Protein AF-A0A926C6X4-F1 (afdb_monomer)

Mean predicted aligned error: 7.88 Å

Sequence (77 aa):
PYFDGDQNPPPEATGKIAVPTGVAIFPKDIVPAPREFAERFYDVQRWTEMPRGGHFAALEEPELLAEDLRTFFRPLR

Radius of gyration: 15.69 Å; Cα contacts (8 Å, |Δi|>4): 82; chains: 1; bounding box: 43×36×26 Å

Secondary structure (DSSP, 8-state):
----GGGSPPP-----EEEEEEEEE-TBSS----HHHHHHHEEEEEEEE-SS-BTTHHHH-HHHHHHHHHHHHGGG-

Nearest PDB structures (foldseek):
  3g02-assembly1_B  TM=9.442E-01  e=1.708E-04  Aspergillus niger
  6ix2-assembly1_A  TM=9.473E-01  e=2.383E-04  Aspergillus usamii
  6ix4-assembly1_B  TM=9.435E-01  e=4.061E-04  Aspergillus usamii
  8xiz-assembly1_B  TM=9.488E-01  e=4.061E-04  Aspergillus usamii
  8xiz-assembly1_A  TM=9.376E-01  e=6.920E-04  Aspergillus usamii

Solvent-accessible surface area (backbone atoms only — not comparable to full-atom values): 4867 Å² total; per-residue (Å²): 134,85,81,71,73,83,79,57,72,74,77,68,88,71,66,62,41,76,60,85,32,75,47,77,42,31,76,56,29,93,71,74,74,57,67,72,62,50,55,66,47,33,36,67,77,41,81,42,80,44,96,59,42,27,73,54,34,72,77,67,33,4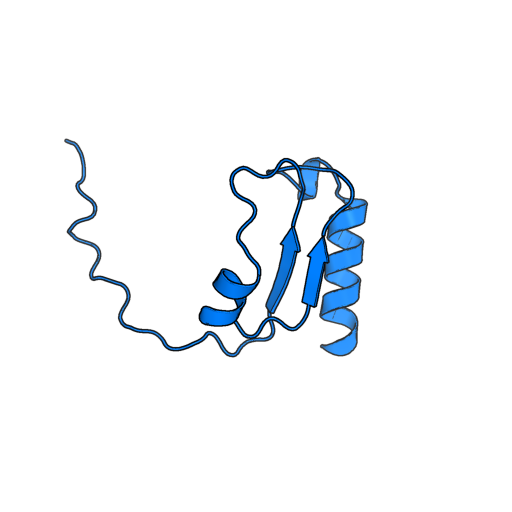3,66,63,49,51,51,50,52,51,59,65,46,59,86,74,110

Structure (mmCIF, N/CA/C/O backbone):
data_AF-A0A926C6X4-F1
#
_entry.id   AF-A0A926C6X4-F1
#
loop_
_atom_site.group_PDB
_atom_site.id
_atom_site.type_symbol
_atom_site.label_atom_id
_atom_site.label_alt_id
_atom_site.label_comp_id
_atom_site.label_asym_id
_atom_site.label_entity_id
_atom_site.label_seq_id
_atom_site.pdbx_PDB_ins_code
_atom_site.Cartn_x
_atom_site.Cartn_y
_atom_site.Cartn_z
_atom_site.occupancy
_atom_site.B_iso_or_equiv
_atom_site.auth_seq_id
_atom_site.auth_comp_id
_atom_site.auth_asym_id
_atom_site.auth_atom_id
_atom_site.pdbx_PDB_model_num
ATOM 1 N N . PRO A 1 1 ? 29.762 -21.573 -8.961 1.00 45.19 1 PRO A N 1
ATOM 2 C CA . PRO A 1 1 ? 28.618 -22.198 -9.666 1.00 45.19 1 PRO A CA 1
ATOM 3 C C . PRO A 1 1 ? 27.403 -21.265 -9.606 1.00 45.19 1 PRO A C 1
ATOM 5 O O . PRO A 1 1 ? 26.840 -21.066 -8.536 1.00 45.19 1 PRO A O 1
ATOM 8 N N . TYR A 1 2 ? 27.096 -20.609 -10.726 1.00 44.25 2 TYR A N 1
ATOM 9 C CA . TYR A 1 2 ? 25.896 -19.786 -10.880 1.00 44.25 2 TYR A CA 1
ATOM 10 C C . TYR A 1 2 ? 24.707 -20.744 -11.009 1.00 44.25 2 TYR A C 1
ATOM 12 O O . TYR A 1 2 ? 24.694 -21.575 -11.914 1.00 44.25 2 TYR A O 1
ATOM 20 N N . PHE A 1 3 ? 23.789 -20.717 -10.044 1.00 54.78 3 PHE A N 1
ATOM 21 C CA . PHE A 1 3 ? 22.556 -21.495 -10.114 1.00 54.78 3 PHE A CA 1
ATOM 22 C C . PHE A 1 3 ? 21.606 -20.760 -11.057 1.00 54.78 3 PHE A C 1
ATOM 24 O O . PHE A 1 3 ? 21.002 -19.764 -10.665 1.00 54.78 3 PHE A O 1
ATOM 31 N N . ASP A 1 4 ? 21.511 -21.231 -12.300 1.00 63.31 4 ASP A N 1
ATOM 32 C CA . ASP A 1 4 ? 20.428 -20.834 -13.194 1.00 63.31 4 ASP A CA 1
ATOM 33 C C . ASP A 1 4 ? 19.111 -21.336 -12.591 1.00 63.31 4 ASP A C 1
ATOM 35 O O . ASP A 1 4 ? 18.974 -22.518 -12.262 1.00 63.31 4 ASP A O 1
ATOM 39 N N . GLY A 1 5 ? 18.144 -20.433 -12.415 1.00 58.00 5 GLY A N 1
ATOM 40 C CA . GLY A 1 5 ? 16.823 -20.704 -11.827 1.00 58.00 5 GLY A CA 1
ATOM 41 C C . GLY A 1 5 ? 15.927 -21.629 -12.663 1.00 58.00 5 GLY A C 1
ATOM 42 O O . GLY A 1 5 ? 14.742 -21.758 -12.372 1.00 58.00 5 GLY A O 1
ATOM 43 N N . ASP A 1 6 ? 16.496 -22.290 -13.669 1.00 61.25 6 ASP A N 1
ATOM 44 C CA . ASP A 1 6 ? 15.849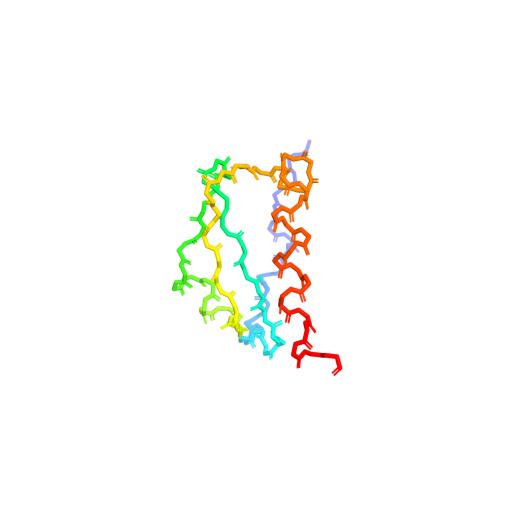 -23.138 -14.674 1.00 61.25 6 ASP A CA 1
ATOM 45 C C . ASP A 1 6 ? 15.316 -24.468 -14.103 1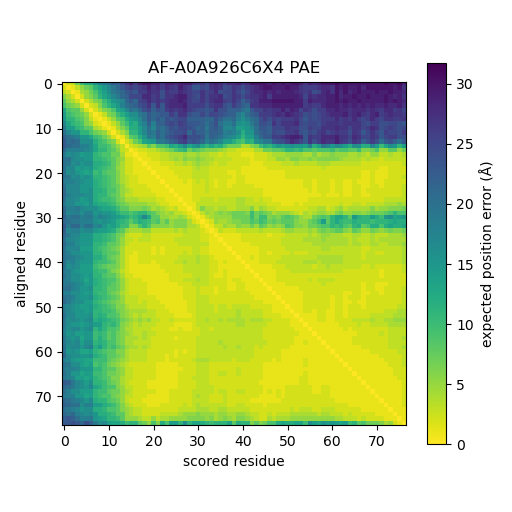.00 61.25 6 ASP A C 1
ATOM 47 O O . ASP A 1 6 ? 14.734 -25.288 -14.804 1.00 61.25 6 ASP A O 1
ATOM 51 N N . GLN A 1 7 ? 15.532 -24.711 -12.805 1.00 58.81 7 GLN A N 1
ATOM 52 C CA . GLN A 1 7 ? 14.980 -25.853 -12.067 1.00 58.81 7 GLN A CA 1
ATOM 53 C C . GLN A 1 7 ? 13.674 -25.526 -11.342 1.00 58.81 7 GLN A C 1
ATOM 55 O O . GLN A 1 7 ? 13.071 -26.425 -10.757 1.00 58.81 7 GLN A O 1
ATOM 60 N N . ASN A 1 8 ? 13.236 -24.263 -11.347 1.00 56.19 8 ASN A N 1
ATOM 61 C CA . ASN A 1 8 ? 11.914 -23.944 -10.841 1.00 56.19 8 ASN A CA 1
ATOM 62 C C . ASN A 1 8 ? 10.928 -24.162 -11.994 1.00 56.19 8 ASN A C 1
ATOM 64 O O . ASN A 1 8 ? 11.016 -23.431 -12.986 1.00 56.19 8 ASN A O 1
ATOM 68 N N . PRO A 1 9 ? 10.018 -25.154 -11.923 1.00 58.12 9 PRO A N 1
ATOM 69 C CA . PRO A 1 9 ? 8.953 -25.233 -12.910 1.00 58.12 9 PRO A CA 1
ATOM 70 C C . PRO A 1 9 ? 8.264 -23.863 -12.950 1.00 58.12 9 PRO A C 1
ATOM 72 O O . PRO A 1 9 ? 8.123 -23.238 -11.888 1.00 58.12 9 PRO A O 1
ATOM 75 N N . PRO A 1 10 ? 7.873 -23.354 -14.138 1.00 58.34 10 PRO A N 1
ATOM 76 C CA . PRO A 1 10 ? 7.060 -22.150 -14.183 1.00 58.34 10 PRO A CA 1
ATOM 77 C C . PRO A 1 10 ? 5.912 -22.386 -13.207 1.00 58.34 10 PRO A C 1
ATOM 79 O O . PRO A 1 10 ? 5.363 -23.496 -13.234 1.00 58.34 10 PRO A O 1
ATOM 82 N N . PRO A 1 11 ? 5.604 -21.434 -12.304 1.00 59.66 11 PRO A N 1
ATOM 83 C CA . PRO A 1 11 ? 4.461 -21.603 -11.428 1.00 59.66 11 PRO A CA 1
ATOM 84 C C . PRO A 1 11 ? 3.319 -22.040 -12.335 1.00 59.66 11 PRO A C 1
ATOM 86 O O . PRO A 1 11 ? 3.046 -21.368 -13.339 1.00 59.66 11 PRO A O 1
ATOM 89 N N . GLU A 1 12 ? 2.752 -23.226 -12.062 1.00 59.81 12 GLU A N 1
ATOM 90 C CA . GLU A 1 12 ? 1.538 -23.673 -12.740 1.00 59.81 12 GLU A CA 1
ATOM 91 C C . GLU A 1 12 ? 0.608 -22.468 -12.783 1.00 59.81 12 GLU A C 1
ATOM 93 O O . GLU A 1 12 ? 0.671 -21.648 -11.868 1.00 59.81 12 GLU A O 1
ATOM 98 N N . ALA A 1 13 ? -0.184 -22.295 -13.843 1.00 59.19 13 ALA A N 1
ATOM 99 C CA . ALA A 1 13 ? -1.099 -21.165 -13.959 1.00 59.19 13 ALA A CA 1
ATOM 100 C C . ALA A 1 13 ? -2.155 -21.232 -12.838 1.00 59.19 13 ALA A C 1
ATOM 102 O O . ALA A 1 13 ? -3.309 -21.596 -13.048 1.00 59.19 13 ALA A O 1
ATOM 103 N N . THR A 1 14 ? -1.735 -20.920 -11.618 1.00 62.03 14 THR A N 1
ATOM 104 C CA . THR A 1 14 ? -2.524 -20.773 -10.425 1.00 62.03 14 THR A CA 1
ATOM 105 C C . THR A 1 14 ? -3.362 -19.564 -10.750 1.00 62.03 14 THR A C 1
ATOM 107 O O . THR A 1 14 ? -2.828 -18.470 -10.955 1.00 62.03 14 THR A O 1
ATOM 110 N N . GLY A 1 15 ? -4.658 -19.793 -10.943 1.00 76.88 15 GLY A N 1
ATOM 111 C CA . GLY A 1 15 ? -5.605 -18.735 -11.250 1.00 76.88 15 GLY A CA 1
ATOM 112 C C . GLY A 1 15 ? -5.529 -17.591 -10.236 1.00 76.88 15 GLY A C 1
ATOM 113 O O . GLY A 1 15 ? -4.844 -17.668 -9.217 1.00 76.88 15 GLY A O 1
ATOM 114 N N . LYS A 1 16 ? -6.260 -16.514 -10.526 1.00 88.38 16 LYS A N 1
ATOM 115 C CA . LYS A 1 16 ? -6.342 -15.331 -9.664 1.00 88.38 16 LYS A CA 1
ATOM 116 C C . LYS A 1 16 ? -6.500 -15.722 -8.184 1.00 88.38 16 LYS A C 1
ATOM 118 O O . LYS A 1 16 ? -7.398 -16.490 -7.839 1.00 88.38 16 LYS A O 1
ATOM 123 N N . ILE A 1 17 ? -5.654 -15.167 -7.318 1.00 92.62 17 ILE A N 1
ATOM 124 C CA . ILE A 1 17 ? -5.731 -15.348 -5.868 1.00 92.62 17 ILE A CA 1
ATOM 125 C C . ILE A 1 17 ? -7.009 -14.665 -5.383 1.00 92.62 17 ILE A C 1
ATOM 127 O O . ILE A 1 17 ? -7.137 -13.444 -5.439 1.00 92.62 17 ILE A O 1
ATOM 131 N N . ALA A 1 18 ? -7.966 -15.475 -4.930 1.00 93.75 18 ALA A N 1
ATOM 132 C CA . ALA A 1 18 ? -9.305 -15.028 -4.545 1.00 93.75 18 ALA A CA 1
ATOM 133 C C . ALA A 1 18 ? -9.409 -14.530 -3.091 1.00 93.75 18 ALA A C 1
ATOM 135 O O . ALA A 1 18 ? -10.485 -14.135 -2.655 1.00 93.75 18 ALA A O 1
ATOM 136 N N . VAL A 1 19 ? -8.319 -14.582 -2.319 1.00 95.25 19 VAL A N 1
ATOM 137 C CA . VAL A 1 19 ? -8.300 -14.045 -0.952 1.00 95.25 19 VAL A CA 1
ATOM 138 C C . VAL A 1 19 ? -8.301 -12.511 -1.022 1.00 95.25 19 VAL A C 1
ATOM 140 O O . VAL A 1 19 ? -7.492 -11.962 -1.780 1.00 95.25 19 VAL A O 1
ATOM 143 N N . PRO A 1 20 ? -9.142 -11.814 -0.227 1.00 96.56 20 PRO A N 1
ATOM 144 C CA . PRO A 1 20 ? -9.132 -10.358 -0.145 1.00 96.56 20 PRO A CA 1
ATOM 145 C C . PRO A 1 20 ? -7.718 -9.813 0.043 1.00 96.56 20 PRO A C 1
ATOM 147 O O . PRO A 1 20 ? -7.010 -10.203 0.972 1.00 96.56 20 PRO A O 1
ATOM 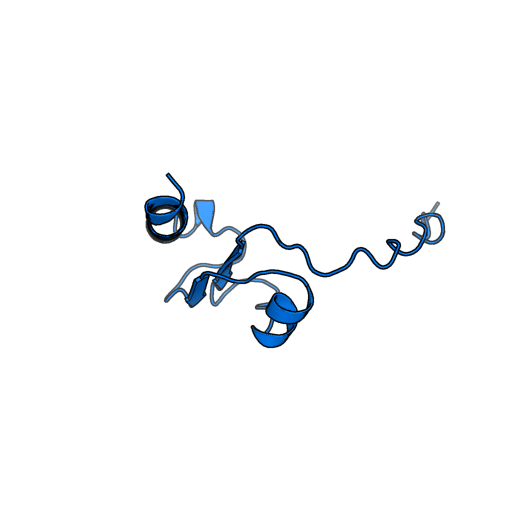150 N N . THR A 1 21 ? -7.314 -8.905 -0.839 1.00 96.44 21 THR A N 1
ATOM 151 C CA . THR A 1 21 ? -5.957 -8.357 -0.883 1.00 96.44 21 THR A CA 1
ATOM 152 C C . THR A 1 21 ? -5.991 -6.836 -0.738 1.00 96.44 21 THR A C 1
ATOM 154 O O . THR A 1 21 ? -6.735 -6.148 -1.437 1.00 96.44 21 THR A O 1
ATOM 157 N N . GLY A 1 22 ? -5.181 -6.301 0.175 1.00 96.31 22 GLY A N 1
ATOM 158 C CA . GLY A 1 22 ? -4.915 -4.868 0.304 1.00 96.31 22 GLY A CA 1
ATOM 159 C C . GLY A 1 22 ? -3.519 -4.531 -0.215 1.00 96.31 22 GLY A C 1
ATOM 160 O O . GLY A 1 22 ? -2.578 -5.281 0.040 1.00 96.31 22 GLY A O 1
ATOM 161 N N . VAL A 1 23 ? -3.383 -3.419 -0.938 1.00 96.44 23 VAL A N 1
ATOM 162 C CA . VAL A 1 23 ? -2.106 -2.935 -1.480 1.00 96.44 23 VAL A CA 1
ATOM 163 C C . VAL A 1 23 ? -1.864 -1.492 -1.039 1.00 96.44 23 VAL A C 1
ATOM 165 O O . VAL A 1 23 ? -2.688 -0.614 -1.303 1.00 96.44 23 VAL A O 1
ATOM 168 N N . ALA A 1 24 ? -0.714 -1.257 -0.407 1.00 96.44 24 ALA A N 1
ATOM 169 C CA . ALA A 1 24 ? -0.218 0.064 -0.035 1.00 96.44 24 ALA A CA 1
ATOM 170 C C . ALA A 1 24 ? 1.004 0.421 -0.897 1.00 96.44 24 ALA A C 1
ATOM 172 O O . ALA A 1 24 ? 2.017 -0.275 -0.852 1.00 96.44 24 ALA A O 1
ATOM 173 N N . ILE A 1 25 ? 0.909 1.495 -1.681 1.00 96.50 25 ILE A N 1
ATOM 174 C CA . ILE A 1 25 ? 1.960 1.972 -2.585 1.00 96.50 25 ILE A CA 1
ATOM 175 C C . ILE A 1 25 ? 2.708 3.127 -1.930 1.00 96.50 25 ILE A C 1
ATOM 177 O O . ILE A 1 25 ? 2.141 4.198 -1.720 1.00 96.50 25 ILE A O 1
ATOM 181 N N . PHE A 1 26 ? 3.990 2.920 -1.638 1.00 95.81 26 PHE A N 1
ATOM 182 C CA . PHE A 1 26 ? 4.873 3.944 -1.086 1.00 95.81 26 PHE A CA 1
ATOM 183 C C . PHE A 1 26 ? 5.693 4.614 -2.203 1.00 95.81 26 PHE A C 1
ATOM 185 O O . PHE A 1 26 ? 6.243 3.922 -3.060 1.00 95.81 26 PHE A O 1
ATOM 192 N N . PRO A 1 27 ? 5.813 5.956 -2.222 1.00 94.62 27 PRO A N 1
ATOM 193 C CA . PRO A 1 27 ? 6.349 6.690 -3.372 1.00 94.62 27 PRO A CA 1
ATOM 194 C C . PRO A 1 27 ? 7.853 6.487 -3.610 1.00 94.62 27 PRO A C 1
ATOM 196 O O . PRO A 1 27 ? 8.331 6.784 -4.702 1.00 94.62 27 PRO A O 1
ATOM 199 N N . LYS A 1 28 ? 8.610 6.014 -2.610 1.00 94.12 28 LYS A N 1
ATOM 200 C CA . LYS A 1 28 ? 10.051 5.717 -2.724 1.00 94.12 28 LYS A CA 1
ATOM 201 C C . LYS A 1 28 ? 10.356 4.214 -2.691 1.00 94.12 28 LYS A C 1
ATOM 203 O O . LYS A 1 28 ? 11.478 3.830 -2.365 1.00 94.12 28 LYS A O 1
ATOM 208 N N . ASP A 1 29 ? 9.361 3.367 -2.952 1.00 90.75 29 ASP A N 1
ATOM 209 C CA . ASP A 1 29 ? 9.586 1.932 -3.130 1.00 90.75 29 ASP A CA 1
ATOM 210 C C . ASP A 1 29 ? 10.280 1.658 -4.478 1.00 90.75 29 ASP A C 1
ATOM 212 O O . ASP A 1 29 ? 10.223 2.468 -5.404 1.00 90.75 29 ASP A O 1
ATOM 216 N N . ILE A 1 30 ? 10.969 0.525 -4.581 1.00 87.50 30 ILE A N 1
ATOM 217 C CA . ILE A 1 30 ? 11.863 0.178 -5.692 1.00 87.50 30 ILE A CA 1
ATOM 218 C C . ILE A 1 30 ? 11.089 0.118 -7.013 1.00 87.50 30 ILE A C 1
ATOM 220 O O . ILE A 1 30 ? 11.565 0.617 -8.032 1.00 87.50 30 ILE A O 1
ATOM 224 N N . VAL A 1 31 ? 9.898 -0.487 -6.997 1.00 80.44 31 VAL A N 1
ATOM 225 C CA . VAL A 1 31 ? 9.009 -0.564 -8.159 1.00 80.44 31 VAL A CA 1
ATOM 226 C C . VAL A 1 31 ? 7.558 -0.462 -7.684 1.00 80.44 31 VAL A C 1
ATOM 228 O O . VAL A 1 31 ? 6.988 -1.476 -7.274 1.00 80.44 31 VAL A O 1
ATOM 231 N N . PRO A 1 32 ? 6.921 0.721 -7.744 1.00 76.25 32 PRO A N 1
ATOM 232 C CA . PRO A 1 32 ? 5.485 0.811 -7.527 1.00 76.25 32 PRO A CA 1
ATOM 233 C C . PRO A 1 32 ? 4.779 0.086 -8.679 1.00 76.25 32 PRO A C 1
ATOM 235 O O . PRO A 1 32 ? 4.800 0.534 -9.827 1.00 76.25 32 PRO A O 1
ATOM 238 N N . ALA A 1 33 ? 4.198 -1.078 -8.393 1.00 76.38 33 ALA A N 1
ATOM 239 C CA . ALA A 1 33 ? 3.464 -1.838 -9.395 1.00 76.38 33 ALA A CA 1
ATOM 240 C C . ALA A 1 33 ? 2.193 -1.070 -9.817 1.00 76.38 33 ALA A C 1
ATOM 242 O O . ALA A 1 33 ? 1.492 -0.551 -8.946 1.00 76.38 33 ALA A O 1
ATOM 243 N N . PRO A 1 34 ? 1.850 -1.016 -11.119 1.00 88.56 34 PRO A N 1
ATOM 244 C CA . PRO A 1 34 ? 0.563 -0.492 -11.563 1.00 88.56 34 PRO A CA 1
ATOM 245 C C . PRO A 1 34 ? -0.600 -1.287 -10.964 1.00 88.56 34 PRO A C 1
ATOM 247 O O . PRO A 1 34 ? -0.512 -2.508 -10.788 1.00 88.56 34 PRO A O 1
ATOM 250 N N . ARG A 1 35 ? -1.719 -0.614 -10.701 1.00 92.50 35 ARG A N 1
ATOM 251 C CA . ARG A 1 35 ? -2.907 -1.238 -10.109 1.00 92.50 35 ARG A CA 1
ATOM 252 C C . ARG A 1 35 ? -3.459 -2.372 -10.965 1.00 92.50 35 ARG A C 1
ATOM 254 O O . ARG A 1 35 ? -3.783 -3.439 -10.448 1.00 92.50 35 ARG A O 1
ATOM 261 N N . GLU A 1 36 ? -3.483 -2.173 -12.275 1.00 92.38 36 GLU A N 1
ATOM 262 C CA . GLU A 1 36 ? -3.963 -3.142 -13.258 1.00 92.38 36 GLU A CA 1
ATOM 263 C C . GLU A 1 36 ? -3.139 -4.435 -13.226 1.00 92.38 36 GLU A C 1
ATOM 265 O O . GLU A 1 36 ? -3.661 -5.523 -13.475 1.00 92.38 36 GL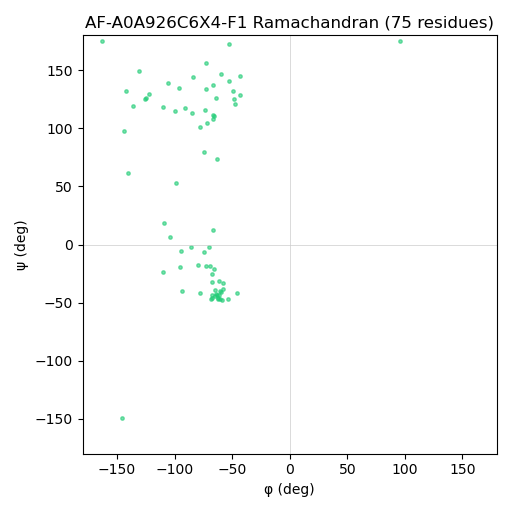U A O 1
ATOM 270 N N . PHE A 1 37 ? -1.847 -4.331 -12.895 1.00 90.69 37 PHE A N 1
ATOM 271 C CA . PHE A 1 37 ? -0.990 -5.496 -12.733 1.00 90.69 37 PHE A CA 1
ATOM 272 C C . PHE A 1 37 ? -1.409 -6.307 -11.503 1.00 90.69 37 PHE A C 1
ATOM 274 O O . PHE A 1 37 ? -1.599 -7.515 -11.616 1.00 90.69 37 PHE A O 1
ATOM 281 N N . ALA A 1 38 ? -1.631 -5.661 -10.355 1.00 91.88 38 ALA A N 1
ATOM 282 C CA . ALA A 1 38 ? -2.090 -6.342 -9.143 1.00 91.88 38 ALA A CA 1
ATOM 283 C C . ALA A 1 38 ? -3.480 -6.981 -9.326 1.00 91.88 38 ALA A C 1
ATOM 285 O O . ALA A 1 38 ? -3.684 -8.142 -8.974 1.00 91.88 38 ALA A O 1
ATOM 286 N N . GLU A 1 39 ? -4.424 -6.275 -9.949 1.00 93.69 39 GLU A N 1
ATOM 287 C CA . GLU A 1 39 ? -5.795 -6.766 -10.164 1.00 93.69 39 GLU A CA 1
ATOM 288 C C . GLU A 1 39 ? -5.878 -7.983 -11.103 1.00 93.69 39 GLU A C 1
ATOM 290 O O . GLU A 1 39 ? -6.841 -8.760 -11.035 1.00 93.69 39 GLU A O 1
ATOM 295 N N . ARG A 1 40 ? -4.852 -8.194 -11.942 1.00 92.44 40 ARG A N 1
ATOM 296 C CA . ARG A 1 40 ? -4.721 -9.384 -12.793 1.00 92.44 40 ARG A CA 1
ATOM 297 C C . ARG A 1 40 ? -4.479 -10.660 -11.987 1.00 92.44 40 ARG A C 1
ATOM 299 O O . ARG A 1 40 ? -4.924 -11.727 -12.408 1.00 92.44 40 ARG A O 1
ATOM 306 N N . PHE A 1 41 ? -3.792 -10.553 -10.851 1.00 91.50 41 PHE A N 1
ATOM 307 C CA . PHE A 1 41 ? -3.358 -11.701 -10.052 1.00 91.50 41 PHE A CA 1
ATOM 308 C C . PHE A 1 41 ? -4.094 -11.834 -8.715 1.00 91.50 41 PHE A C 1
ATOM 310 O O . PHE A 1 41 ? -4.192 -12.949 -8.210 1.00 91.50 41 PHE A O 1
ATOM 317 N N . TYR A 1 42 ? -4.659 -10.751 -8.169 1.00 94.00 42 TYR A N 1
ATOM 318 C CA . TYR A 1 42 ? -5.233 -10.713 -6.818 1.00 94.00 42 TYR A CA 1
ATOM 319 C C . TYR A 1 42 ? -6.639 -10.106 -6.779 1.00 94.00 42 TYR A C 1
ATOM 321 O O . TYR A 1 42 ? -6.977 -9.216 -7.565 1.00 94.00 42 TYR A O 1
ATOM 329 N N . ASP A 1 43 ? -7.467 -10.554 -5.835 1.00 95.31 43 ASP A N 1
ATOM 330 C CA . ASP A 1 43 ? -8.712 -9.879 -5.458 1.00 95.31 43 ASP A CA 1
ATOM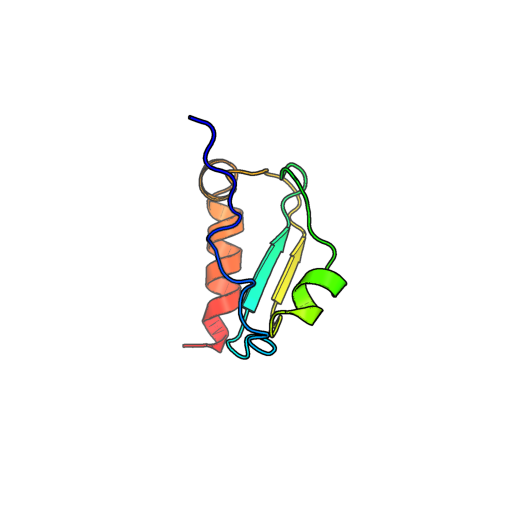 331 C C . ASP A 1 43 ? -8.426 -8.614 -4.627 1.00 95.31 43 ASP A C 1
ATOM 333 O O . ASP A 1 43 ? -8.470 -8.616 -3.396 1.00 95.31 43 ASP A O 1
ATOM 337 N N . VAL A 1 44 ? -8.049 -7.530 -5.311 1.00 96.00 44 VAL A N 1
ATOM 338 C CA . VAL A 1 44 ? -7.701 -6.248 -4.682 1.00 96.00 44 VAL A CA 1
ATOM 339 C C . VAL A 1 44 ? -8.960 -5.565 -4.134 1.00 96.00 44 VAL 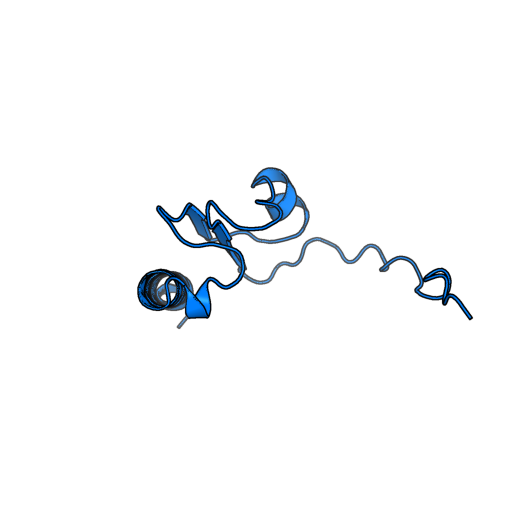A C 1
ATOM 341 O O . VAL A 1 44 ? -9.739 -4.977 -4.880 1.00 96.00 44 VAL A O 1
ATOM 344 N N . GLN A 1 45 ? -9.130 -5.598 -2.814 1.00 96.50 45 GLN A N 1
ATOM 345 C CA . GLN A 1 45 ? -10.237 -4.960 -2.089 1.00 96.50 45 GLN A CA 1
ATOM 346 C C . GLN A 1 45 ? -9.870 -3.566 -1.563 1.00 96.50 45 GLN A C 1
ATOM 348 O O . GLN A 1 45 ? -10.741 -2.748 -1.266 1.00 96.50 45 GLN A O 1
ATOM 353 N N . ARG A 1 46 ? -8.570 -3.269 -1.447 1.00 96.31 46 ARG A N 1
ATOM 354 C CA . ARG A 1 46 ? -8.067 -1.956 -1.034 1.00 96.31 46 ARG A CA 1
ATOM 355 C C . ARG A 1 46 ? -6.806 -1.599 -1.810 1.00 96.31 46 ARG A C 1
ATOM 357 O O . ARG A 1 46 ? -5.875 -2.392 -1.876 1.00 96.31 46 ARG A O 1
ATOM 364 N N . TRP A 1 47 ? -6.774 -0.380 -2.335 1.00 97.06 47 TRP A N 1
ATOM 365 C CA . TRP A 1 47 ? -5.603 0.242 -2.949 1.00 97.06 47 TRP A CA 1
ATOM 366 C C . TRP A 1 47 ? -5.355 1.575 -2.253 1.00 97.06 47 TRP A C 1
ATOM 368 O O . TRP A 1 47 ? -6.286 2.371 -2.119 1.00 97.06 47 TRP A O 1
ATOM 378 N N . THR A 1 48 ? -4.151 1.816 -1.749 1.00 97.19 48 THR A N 1
ATOM 379 C CA . THR A 1 48 ? -3.823 3.050 -1.023 1.00 97.19 48 THR A CA 1
ATOM 380 C C . THR A 1 48 ? -2.478 3.583 -1.473 1.00 97.19 48 THR A C 1
ATOM 382 O O . THR A 1 48 ? -1.458 2.922 -1.324 1.00 97.19 48 THR A O 1
ATOM 385 N N . GLU A 1 49 ? -2.478 4.796 -2.014 1.00 96.19 49 GLU A N 1
ATOM 386 C CA . GLU A 1 49 ? -1.262 5.523 -2.368 1.00 96.19 49 GLU A CA 1
ATOM 387 C C . GLU A 1 49 ? -0.834 6.374 -1.174 1.00 96.19 49 GLU A C 1
ATOM 389 O O . GLU A 1 49 ? -1.575 7.241 -0.706 1.00 96.19 49 GLU A O 1
ATOM 394 N N . MET A 1 50 ? 0.349 6.084 -0.643 1.00 96.88 50 MET A N 1
ATOM 395 C CA . MET A 1 50 ? 0.868 6.721 0.559 1.00 96.88 50 MET A CA 1
ATOM 396 C C . MET A 1 50 ? 1.543 8.053 0.218 1.00 96.88 50 MET A C 1
ATOM 398 O O . MET A 1 50 ? 2.226 8.167 -0.800 1.00 96.88 50 MET A O 1
ATOM 402 N N . PRO A 1 51 ? 1.428 9.074 1.084 1.00 97.06 51 PRO A N 1
ATOM 403 C CA . PRO A 1 51 ? 2.004 10.390 0.810 1.00 97.06 51 PRO A CA 1
ATOM 404 C C . PRO A 1 51 ? 3.541 10.433 0.920 1.00 97.06 51 PRO A C 1
ATOM 406 O O . PRO A 1 51 ? 4.159 11.379 0.437 1.00 97.06 51 PRO A O 1
ATOM 409 N N . ARG A 1 52 ? 4.169 9.460 1.598 1.00 96.69 52 ARG A N 1
ATOM 410 C CA . ARG A 1 52 ? 5.620 9.380 1.863 1.00 96.69 52 ARG A CA 1
ATOM 411 C C . ARG A 1 52 ? 6.025 7.961 2.287 1.00 96.69 52 ARG A C 1
ATOM 413 O O . ARG A 1 52 ? 5.147 7.126 2.466 1.00 96.69 52 ARG A O 1
ATOM 420 N N . GLY A 1 53 ? 7.329 7.728 2.451 1.00 96.44 53 GLY A N 1
ATOM 421 C CA . GLY A 1 53 ? 7.947 6.431 2.766 1.00 96.44 53 GLY A CA 1
ATOM 422 C C . GLY A 1 53 ? 8.450 5.685 1.527 1.00 96.44 53 GLY A C 1
ATOM 423 O O . GLY A 1 53 ? 8.266 6.149 0.395 1.00 96.44 53 GLY A O 1
ATOM 424 N N . GLY A 1 54 ? 9.105 4.548 1.750 1.00 94.94 54 GLY A N 1
ATOM 425 C CA . GLY A 1 54 ? 9.765 3.760 0.715 1.00 94.94 54 GLY A CA 1
ATOM 426 C C . GLY A 1 54 ? 9.715 2.257 0.962 1.00 94.94 54 GLY A C 1
ATOM 427 O O . GLY A 1 54 ? 8.753 1.736 1.525 1.00 94.94 54 GLY A O 1
ATOM 428 N N . HIS A 1 55 ? 10.752 1.562 0.495 1.00 95.25 55 HIS A N 1
ATOM 429 C CA . HIS A 1 55 ? 10.818 0.099 0.472 1.00 95.25 55 HIS A CA 1
ATOM 430 C C . HIS A 1 55 ? 10.658 -0.542 1.858 1.00 95.25 55 HIS A C 1
ATOM 432 O O . HIS A 1 55 ? 10.064 -1.611 1.996 1.00 95.25 55 HIS A O 1
ATOM 438 N N . PHE A 1 56 ? 11.143 0.123 2.909 1.00 96.44 56 PHE A N 1
ATOM 439 C CA . PHE A 1 56 ? 11.035 -0.366 4.278 1.00 96.44 56 PHE A CA 1
ATOM 440 C C . PHE A 1 56 ? 9.865 0.310 4.997 1.00 96.44 56 PHE A C 1
ATOM 442 O O . PHE A 1 56 ? 10.037 0.847 6.085 1.00 96.44 56 PHE A O 1
ATOM 449 N N . ALA A 1 57 ? 8.664 0.265 4.410 1.00 95.19 57 ALA A N 1
ATOM 450 C CA 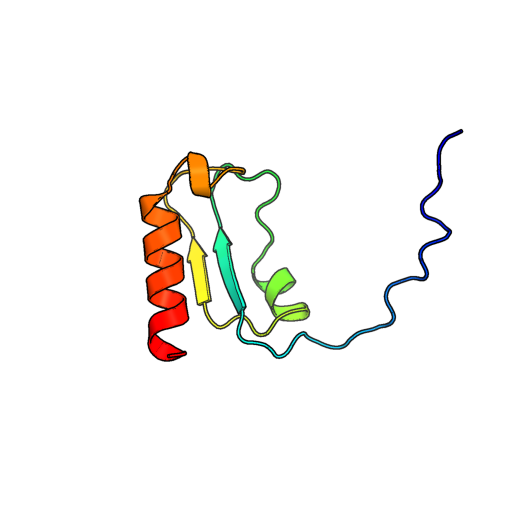. ALA A 1 57 ? 7.456 0.941 4.899 1.00 95.19 57 ALA A CA 1
ATOM 451 C C . ALA A 1 57 ? 7.202 0.790 6.411 1.00 95.19 57 ALA A C 1
ATOM 453 O O . ALA A 1 57 ? 6.876 1.763 7.084 1.00 95.19 57 ALA A O 1
ATOM 454 N N . ALA A 1 58 ? 7.403 -0.411 6.966 1.00 96.56 58 ALA A N 1
ATOM 455 C CA . ALA A 1 58 ? 7.221 -0.671 8.397 1.00 96.56 58 ALA A CA 1
ATOM 456 C C . ALA A 1 58 ? 8.248 0.040 9.298 1.00 96.56 58 ALA A C 1
ATOM 458 O O . ALA A 1 58 ? 7.971 0.264 10.472 1.00 96.56 58 ALA A O 1
ATOM 459 N N . LEU A 1 59 ? 9.430 0.360 8.768 1.00 97.06 59 LEU A N 1
ATOM 460 C CA . LEU A 1 59 ? 10.486 1.095 9.464 1.00 97.06 59 LEU A CA 1
ATOM 461 C C . LEU A 1 59 ? 10.402 2.602 9.192 1.00 97.06 59 LEU A C 1
ATOM 463 O O . LEU A 1 59 ? 10.637 3.398 10.095 1.00 97.06 59 LEU A O 1
ATOM 467 N N . GLU A 1 60 ? 10.101 2.986 7.953 1.00 96.62 60 GLU A N 1
ATOM 468 C CA . GLU A 1 60 ? 10.075 4.381 7.509 1.00 96.62 60 GLU A CA 1
ATOM 469 C C . GLU A 1 60 ? 8.805 5.112 7.953 1.00 96.62 60 GLU A C 1
ATOM 471 O O . GLU A 1 60 ? 8.875 6.266 8.362 1.00 96.62 60 GLU A O 1
ATOM 476 N N . GLU A 1 61 ? 7.647 4.452 7.870 1.00 98.19 61 GLU A N 1
ATOM 477 C CA . GLU A 1 61 ? 6.334 5.047 8.141 1.00 98.19 61 GLU A CA 1
ATOM 478 C C . GLU A 1 61 ? 5.417 4.063 8.902 1.00 98.19 61 GLU A C 1
ATOM 480 O O . GLU A 1 61 ? 4.357 3.664 8.395 1.00 98.19 61 GLU A O 1
ATOM 485 N N . PRO A 1 62 ? 5.806 3.642 10.123 1.00 97.94 62 PRO A N 1
ATOM 486 C CA . PRO A 1 62 ? 5.098 2.607 10.875 1.00 97.94 62 PRO A CA 1
ATOM 487 C C . PRO A 1 62 ? 3.631 2.960 11.140 1.00 97.94 62 PRO A C 1
ATOM 489 O O . PRO A 1 62 ? 2.770 2.083 11.056 1.00 97.94 62 PRO A O 1
ATOM 492 N N . GLU A 1 63 ? 3.315 4.226 11.425 1.00 98.44 63 GLU A N 1
ATOM 493 C CA . GLU A 1 63 ? 1.941 4.664 11.679 1.00 98.44 63 GLU A CA 1
ATOM 494 C C . GLU A 1 63 ? 1.071 4.586 10.423 1.00 98.44 63 GLU A C 1
ATOM 496 O O . GLU A 1 63 ? -0.049 4.079 10.506 1.00 9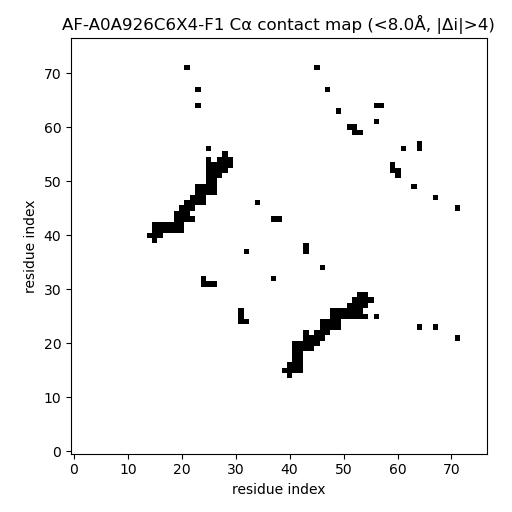8.44 63 GLU A O 1
ATOM 501 N N . LEU A 1 64 ? 1.587 5.028 9.267 1.00 98.12 64 LEU A N 1
ATOM 502 C CA . LEU A 1 64 ? 0.849 4.975 7.999 1.00 98.12 64 LEU A CA 1
ATOM 503 C C . LEU A 1 64 ? 0.534 3.527 7.621 1.00 98.12 64 LEU A C 1
ATOM 505 O O . LEU A 1 64 ? -0.609 3.204 7.296 1.00 98.12 64 LEU A O 1
ATOM 509 N N . LEU A 1 65 ? 1.524 2.635 7.726 1.00 98.06 65 LEU A N 1
ATOM 510 C CA . LEU A 1 65 ? 1.321 1.217 7.448 1.00 98.06 65 LEU A CA 1
ATOM 511 C C . LEU A 1 65 ? 0.343 0.577 8.448 1.00 98.06 65 LEU A C 1
ATOM 513 O O . LEU A 1 65 ? -0.554 -0.169 8.054 1.00 98.06 65 LEU A O 1
ATOM 517 N N . ALA A 1 66 ? 0.485 0.863 9.744 1.00 98.38 66 ALA A N 1
ATOM 518 C CA . ALA A 1 66 ? -0.378 0.287 10.772 1.00 98.38 66 ALA A CA 1
ATOM 519 C C . ALA A 1 66 ? -1.839 0.743 10.636 1.00 98.38 66 ALA A C 1
ATOM 521 O O . ALA A 1 66 ? -2.756 -0.054 10.858 1.00 98.38 66 ALA A O 1
ATOM 522 N N . GLU A 1 67 ? -2.074 2.009 10.294 1.00 98.50 67 GLU A N 1
ATOM 523 C CA . GLU A 1 67 ? -3.414 2.533 10.031 1.00 98.50 67 GLU A CA 1
ATOM 524 C C . GLU A 1 67 ? -4.051 1.862 8.812 1.00 98.50 67 GLU A C 1
ATOM 526 O O . GLU A 1 67 ? -5.218 1.456 8.875 1.00 98.50 67 GLU A O 1
ATOM 531 N N . ASP A 1 68 ? -3.280 1.666 7.743 1.00 98.12 68 ASP A N 1
ATOM 532 C CA . ASP A 1 68 ? -3.754 0.999 6.534 1.00 98.12 68 ASP A CA 1
ATOM 533 C C . ASP A 1 68 ? -4.165 -0.452 6.799 1.00 98.12 68 ASP A C 1
ATOM 535 O O . ASP A 1 68 ? -5.287 -0.853 6.478 1.00 98.12 68 ASP A O 1
ATOM 539 N N . LEU A 1 69 ? -3.318 -1.204 7.510 1.00 97.62 69 LEU A N 1
ATOM 540 C CA . LEU A 1 69 ? -3.615 -2.573 7.935 1.00 97.62 69 LEU A CA 1
ATOM 541 C C . LEU A 1 69 ? -4.879 -2.627 8.801 1.00 97.62 69 LEU A C 1
ATOM 543 O O . LEU A 1 69 ? -5.772 -3.444 8.568 1.00 97.62 69 LEU A O 1
ATOM 547 N N . ARG A 1 70 ? -4.998 -1.743 9.800 1.00 98.06 70 ARG A N 1
ATOM 548 C CA . ARG A 1 70 ? -6.193 -1.681 10.660 1.00 98.06 70 ARG A CA 1
ATOM 549 C C . ARG A 1 70 ? -7.450 -1.377 9.855 1.00 98.06 70 ARG A C 1
ATOM 551 O O . ARG A 1 70 ? -8.496 -1.951 10.152 1.00 98.06 70 ARG A O 1
ATOM 558 N N . THR A 1 71 ? -7.354 -0.486 8.874 1.00 97.75 71 THR A N 1
ATOM 559 C CA . THR A 1 71 ? -8.470 -0.109 8.004 1.00 97.75 71 THR A CA 1
ATOM 560 C C . THR A 1 71 ? -8.884 -1.273 7.113 1.00 97.75 71 THR A C 1
ATOM 562 O O . THR A 1 71 ? -10.070 -1.585 7.052 1.00 97.75 71 THR A O 1
ATOM 565 N N . PHE A 1 72 ? -7.919 -1.960 6.500 1.00 97.75 72 PHE A N 1
ATOM 566 C CA . PHE A 1 72 ? -8.162 -3.131 5.662 1.00 97.75 72 PHE A CA 1
ATOM 567 C C . PHE A 1 72 ? -8.826 -4.280 6.431 1.00 97.75 72 PHE A C 1
ATOM 569 O O . PHE A 1 72 ? -9.818 -4.840 5.972 1.00 97.75 72 PHE A O 1
ATOM 576 N N . PHE A 1 73 ? -8.319 -4.609 7.621 1.00 97.19 73 PHE A N 1
ATOM 577 C CA . PHE A 1 73 ? -8.835 -5.741 8.392 1.00 97.19 73 PHE A CA 1
ATOM 578 C C . PHE A 1 73 ? -10.122 -5.435 9.161 1.00 97.19 73 PHE A C 1
ATOM 580 O O . PHE A 1 73 ? -10.803 -6.369 9.567 1.00 97.19 73 PHE A O 1
ATOM 587 N N . ARG A 1 74 ? -10.486 -4.166 9.394 1.00 96.50 74 ARG A N 1
ATOM 588 C CA . ARG A 1 74 ? -11.710 -3.807 10.136 1.00 96.50 74 ARG A CA 1
ATOM 589 C C . ARG A 1 74 ? -12.993 -4.454 9.577 1.00 96.50 74 ARG A C 1
ATOM 591 O O . ARG A 1 74 ? -13.735 -4.981 10.399 1.00 96.50 74 ARG A O 1
ATOM 598 N N . PRO A 1 75 ? -13.276 -4.442 8.259 1.00 94.94 75 PRO A N 1
ATOM 599 C CA . PRO A 1 75 ? -14.439 -5.134 7.695 1.00 94.94 75 PRO A CA 1
ATOM 600 C C . PRO A 1 75 ? -14.303 -6.668 7.610 1.00 94.94 75 PRO A C 1
ATOM 602 O O . PRO A 1 75 ? -15.274 -7.320 7.248 1.00 94.94 75 PRO A O 1
ATOM 605 N N . LEU A 1 76 ? -13.131 -7.245 7.912 1.00 91.56 76 LEU A N 1
ATOM 606 C CA . LEU A 1 76 ? -12.840 -8.687 7.795 1.00 91.56 76 LEU A CA 1
ATOM 607 C C . LEU A 1 76 ? -12.817 -9.424 9.151 1.00 91.56 76 LEU A C 1
ATOM 609 O O . LEU A 1 76 ? -12.405 -10.583 9.206 1.00 91.56 76 LEU A O 1
ATOM 613 N N . ARG A 1 77 ? -13.180 -8.739 10.242 1.00 80.56 77 ARG A N 1
ATOM 614 C CA . ARG A 1 77 ? -13.223 -9.284 11.609 1.00 80.56 77 ARG A CA 1
ATOM 615 C C . ARG A 1 77 ? -14.568 -9.904 11.949 1.00 80.56 77 ARG A C 1
ATOM 617 O O . ARG A 1 77 ? -15.590 -9.363 11.477 1.00 80.56 77 ARG A O 1
#

Foldseek 3Di:
DDDDPVPDDDPDPPAAAEPEDEDEAAPAEPDRDDPVVNVRRYNHPYYHYDPHDYNPCCVGPVPVVVVSVCVSCVVVD

pLDDT: mean 87.26, std 15.21, range [44.25, 98.5]